Protein AF-A0A9D9H9W7-F1 (afdb_monomer)

Mean predicted aligned error: 3.98 Å

Sequence (138 aa):
MKEYVQKHRSKIILELIFILLAILFVLPFVSHGFIPAGDDLGYHFDRVIEIADNFKHGNFFPQMYTYTFYRFGYLLNSFYPWLT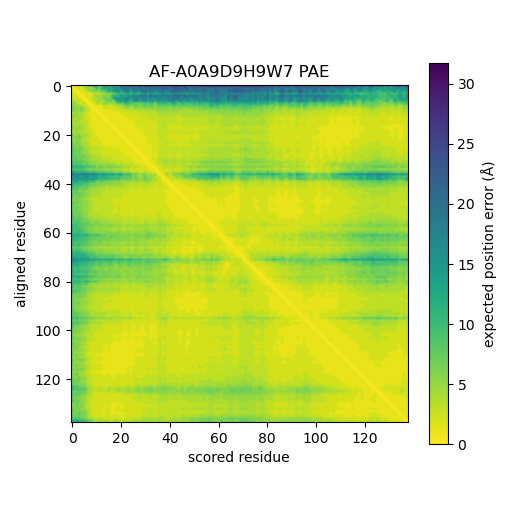IVPFAIFKNIFSNQVIAFAWGFGLYIFAGLNITYHVSNKLFKNKVQSFFTALIY

Foldseek 3Di:
DVVVCVVCVVVVVLLVVLLVVLCVVLVVLVVVVHDDDDPCPVVLLQLLCQCLVCVVVVNNPDQWGQPDPVRPIHRVVVPDPNPLSPQLSVLVNVDVRNSRSVSVSSSVVLSVQLVVQLVVVCVVPVDNVVSNVSSVVD

Secondary structure (DSSP, 8-state):
-HHHHHHHHHHHHHHHHHHHHHHHHHHHHHHHT-----TTHHHHHHHHHHHHHHHHTT-SS--SB-SSGGGS-B-HHHHS--GGGHHHHHHHHH-SSHHHHHHHHHHHHHHHHHHHHHHHHHHHH--HHHHHHHHHH-

Solvent-accessible surface area (backbone atoms only — not comparable to full-atom values): 7527 Å² total; per-residue (Å²): 111,71,68,58,46,66,75,42,43,70,58,54,52,48,52,53,49,40,50,49,50,16,49,60,69,28,42,62,32,59,76,71,65,48,73,86,87,50,94,62,47,64,61,53,49,41,55,27,50,32,52,28,52,32,44,77,73,72,40,83,77,63,39,62,35,60,80,32,82,90,46,75,61,40,60,52,50,72,78,37,94,50,76,86,45,43,62,32,13,53,32,48,70,74,33,89,51,61,51,55,10,50,32,53,32,51,22,51,50,46,33,50,47,35,50,52,41,24,55,54,38,27,70,73,68,72,33,69,67,62,11,49,53,50,22,74,74,108

Radius of gyration: 18.36 Å; Cα contacts (8 Å, |Δi|>4): 129; chains: 1; bounding box: 50×35×45 Å

Structure (mmCIF, N/CA/C/O backbone):
data_AF-A0A9D9H9W7-F1
#
_entry.id   AF-A0A9D9H9W7-F1
#
loop_
_atom_site.group_PDB
_atom_site.id
_atom_site.type_symbol
_atom_site.label_atom_id
_atom_site.label_alt_id
_atom_site.label_comp_id
_atom_site.label_asym_id
_atom_site.label_entity_id
_atom_site.label_seq_id
_atom_site.pdbx_PDB_ins_code
_atom_site.Cartn_x
_atom_site.Cartn_y
_atom_site.Cartn_z
_atom_site.occupancy
_atom_site.B_iso_or_equiv
_atom_site.auth_seq_id
_atom_site.auth_comp_id
_atom_site.auth_asym_id
_atom_site.auth_atom_id
_atom_site.pdbx_PDB_model_num
ATOM 1 N N . MET A 1 1 ? -30.060 12.856 1.267 1.00 65.75 1 MET A N 1
ATOM 2 C CA . MET A 1 1 ? -28.597 13.066 1.432 1.00 65.75 1 MET A CA 1
ATOM 3 C C . MET A 1 1 ? -28.209 13.475 2.857 1.00 65.75 1 MET A C 1
ATOM 5 O O . MET A 1 1 ? -27.424 12.758 3.462 1.00 65.75 1 MET A O 1
ATOM 9 N N . LYS A 1 2 ? -28.782 14.546 3.437 1.00 70.62 2 LYS A N 1
ATOM 10 C CA . LYS A 1 2 ? -28.501 14.967 4.831 1.00 70.62 2 LYS A CA 1
ATOM 11 C C . LYS A 1 2 ? -28.757 13.865 5.877 1.00 70.62 2 LYS A C 1
ATOM 13 O O . LYS A 1 2 ? -27.905 13.616 6.720 1.00 70.62 2 LYS A O 1
ATOM 18 N N . GLU A 1 3 ? -29.868 13.139 5.762 1.00 71.06 3 GLU A N 1
ATOM 19 C CA . GLU A 1 3 ? -30.222 12.042 6.683 1.00 71.06 3 GLU A CA 1
ATOM 20 C C . GLU A 1 3 ? -29.238 10.859 6.642 1.00 71.06 3 GLU A C 1
ATOM 22 O O . GLU A 1 3 ? -28.915 10.275 7.675 1.00 71.06 3 GLU A O 1
ATOM 27 N N . TYR A 1 4 ? -28.695 10.532 5.463 1.00 77.56 4 TYR A N 1
ATOM 28 C CA . TYR A 1 4 ? -27.708 9.458 5.312 1.00 77.56 4 TYR A CA 1
ATOM 29 C C . TYR A 1 4 ? -26.386 9.798 6.012 1.00 77.56 4 TYR A C 1
ATOM 31 O O . TYR A 1 4 ? -25.823 8.957 6.717 1.00 77.56 4 TYR A O 1
ATOM 39 N N . VAL A 1 5 ? -25.924 11.044 5.845 1.00 72.94 5 VAL A N 1
ATOM 40 C CA . VAL A 1 5 ? -24.719 11.566 6.505 1.00 72.94 5 VAL A CA 1
ATOM 41 C C . VAL A 1 5 ? -24.909 11.588 8.018 1.00 72.94 5 VAL A C 1
ATOM 43 O O . VAL A 1 5 ? -24.020 11.144 8.737 1.00 72.94 5 VAL A O 1
ATOM 46 N N . GLN A 1 6 ? -26.077 12.013 8.508 1.00 68.00 6 GLN A N 1
ATOM 47 C CA . GLN A 1 6 ? -26.394 12.003 9.939 1.00 68.00 6 GLN A CA 1
ATOM 48 C C . GLN A 1 6 ? -26.278 10.587 10.531 1.00 68.00 6 GLN A C 1
ATOM 50 O O . GLN A 1 6 ? -25.646 10.399 11.570 1.00 68.00 6 GLN A O 1
ATOM 55 N N . LYS A 1 7 ? -26.831 9.583 9.835 1.00 80.94 7 LYS A N 1
ATOM 56 C CA . LYS A 1 7 ? -26.837 8.177 10.269 1.00 80.94 7 LYS A CA 1
ATOM 57 C C . LYS A 1 7 ? -25.443 7.535 10.292 1.00 80.94 7 LYS A C 1
ATOM 59 O O . LYS A 1 7 ? -25.176 6.704 11.154 1.00 80.94 7 LYS A O 1
ATOM 64 N N . HIS A 1 8 ? -24.550 7.921 9.378 1.00 88.75 8 HIS A N 1
ATOM 65 C CA . HIS A 1 8 ? -23.215 7.314 9.228 1.00 88.75 8 HIS A CA 1
ATOM 66 C C . HIS A 1 8 ? -22.061 8.238 9.629 1.00 88.75 8 HIS A C 1
ATOM 68 O O . HIS A 1 8 ? -20.899 7.930 9.359 1.00 88.75 8 HIS A O 1
ATOM 74 N N . ARG A 1 9 ? -22.362 9.360 10.290 1.00 91.25 9 ARG A N 1
ATOM 75 C CA . ARG A 1 9 ? -21.404 10.427 10.600 1.00 91.25 9 ARG A CA 1
ATOM 76 C C . ARG A 1 9 ? -20.126 9.914 11.263 1.00 91.25 9 ARG A C 1
ATOM 78 O O . ARG A 1 9 ? -19.040 10.301 10.856 1.00 91.25 9 ARG A O 1
ATOM 85 N N . SER A 1 10 ? -20.246 9.034 12.255 1.00 89.44 10 SER A N 1
ATOM 86 C CA . SER A 1 10 ? -19.094 8.495 12.992 1.00 89.44 10 SER A CA 1
ATOM 87 C C . SER A 1 10 ? -18.170 7.650 12.117 1.00 89.44 10 SER A C 1
ATOM 89 O O . SER A 1 10 ? -16.956 7.779 12.224 1.00 89.44 10 SER A O 1
ATOM 91 N N . LYS A 1 11 ? -18.733 6.839 11.213 1.00 93.50 11 LYS A N 1
ATOM 92 C CA . LYS A 1 11 ? -17.953 6.062 10.245 1.00 93.50 11 LYS A CA 1
ATOM 93 C C . LYS A 1 11 ? -17.253 6.980 9.246 1.00 93.50 11 LYS A C 1
ATOM 95 O O . LYS A 1 11 ? -16.070 6.812 9.008 1.00 93.50 11 LYS A O 1
ATOM 100 N N . ILE A 1 12 ? -17.960 7.976 8.711 1.00 95.62 12 ILE A N 1
ATOM 101 C CA . ILE A 1 12 ? -17.374 8.943 7.769 1.00 95.62 12 ILE A CA 1
ATOM 102 C C . ILE A 1 12 ? -16.204 9.687 8.422 1.00 95.62 12 ILE A C 1
ATOM 104 O O . ILE A 1 12 ? -15.143 9.797 7.821 1.00 95.62 12 ILE A O 1
ATOM 108 N N . ILE A 1 13 ? -16.375 10.160 9.661 1.00 96.38 13 ILE A N 1
ATOM 109 C CA . ILE A 1 13 ? -15.302 10.826 10.413 1.00 96.38 13 ILE A CA 1
ATOM 110 C C . ILE A 1 13 ? -14.104 9.887 10.599 1.00 96.38 13 ILE A C 1
ATOM 112 O O . ILE A 1 13 ? -12.976 10.316 10.390 1.00 96.38 13 ILE A O 1
ATOM 116 N N . LEU A 1 14 ? -14.338 8.620 10.951 1.00 97.25 14 LEU A N 1
ATOM 117 C CA . LEU A 1 14 ? -13.270 7.634 11.115 1.00 97.25 14 LEU A CA 1
ATOM 118 C C . LEU A 1 14 ? -12.470 7.428 9.821 1.00 97.25 14 LEU A C 1
ATOM 120 O O . LEU A 1 14 ? -11.247 7.513 9.851 1.00 97.25 14 LEU A O 1
ATOM 124 N N . GLU A 1 15 ? -13.145 7.219 8.688 1.00 98.12 15 GLU A N 1
ATOM 125 C CA . GLU A 1 15 ? -12.465 7.042 7.397 1.00 98.12 15 GLU A CA 1
ATOM 126 C C . GLU A 1 15 ? -11.675 8.292 6.997 1.00 98.12 15 GLU A C 1
ATOM 128 O O . GLU A 1 15 ? -10.548 8.182 6.527 1.00 98.12 15 GLU A O 1
ATOM 133 N N . LEU A 1 16 ? -12.224 9.492 7.226 1.00 98.19 16 LEU A N 1
ATOM 134 C CA . LEU A 1 16 ? -11.508 10.745 6.972 1.00 98.19 16 LEU A CA 1
ATOM 135 C C . LEU A 1 16 ? -10.253 10.874 7.844 1.00 98.19 16 LEU A C 1
ATOM 137 O O . LEU A 1 16 ? -9.223 11.330 7.354 1.00 98.19 16 LEU A O 1
ATOM 141 N N . ILE A 1 17 ? -10.317 10.447 9.109 1.00 98.38 17 ILE A N 1
ATOM 142 C CA . ILE A 1 17 ? -9.145 10.398 9.993 1.00 98.38 17 ILE A CA 1
ATOM 143 C C . ILE A 1 17 ? -8.111 9.408 9.445 1.00 98.38 17 ILE A C 1
ATOM 145 O O . ILE A 1 17 ? -6.936 9.749 9.370 1.00 98.38 17 ILE A O 1
ATOM 149 N N . PHE A 1 18 ? -8.518 8.210 9.020 1.00 98.62 18 PHE A N 1
ATOM 150 C CA . PHE A 1 18 ? -7.588 7.220 8.466 1.00 98.62 18 PHE A CA 1
ATOM 151 C C . PHE A 1 18 ? -6.957 7.670 7.146 1.00 98.62 18 PHE A C 1
ATOM 153 O O . PHE A 1 18 ? -5.761 7.467 6.946 1.00 98.62 18 PHE A O 1
ATOM 160 N N . ILE A 1 19 ? -7.716 8.342 6.276 1.00 98.56 19 ILE A N 1
ATOM 161 C CA . ILE A 1 19 ? -7.181 8.977 5.064 1.00 98.56 19 ILE A CA 1
ATOM 162 C C . ILE A 1 19 ? -6.160 10.056 5.440 1.00 98.56 19 ILE A C 1
ATOM 164 O O . ILE A 1 19 ? -5.071 10.090 4.873 1.00 98.56 19 ILE A O 1
ATOM 168 N N . LEU A 1 20 ? -6.481 10.915 6.413 1.00 98.44 20 LEU A N 1
ATOM 169 C CA . LEU A 1 20 ? -5.569 11.960 6.875 1.00 98.44 20 LEU A CA 1
ATOM 170 C C . LEU A 1 20 ? -4.266 11.371 7.431 1.00 98.44 20 LEU A C 1
ATOM 172 O O . LEU A 1 20 ? -3.194 11.868 7.100 1.00 98.44 20 LEU A O 1
ATOM 176 N N . LEU A 1 21 ? -4.344 10.306 8.232 1.00 98.44 21 LEU A N 1
ATOM 177 C CA . LEU A 1 21 ? -3.171 9.618 8.779 1.00 98.44 21 LEU A CA 1
ATOM 178 C C . LEU A 1 21 ? -2.319 8.971 7.681 1.00 98.44 21 LEU A C 1
ATOM 180 O O . LEU A 1 21 ? -1.098 9.102 7.701 1.00 98.44 21 LEU A O 1
ATOM 184 N N . ALA A 1 22 ? -2.948 8.336 6.690 1.00 98.44 22 ALA A N 1
ATOM 185 C CA . ALA A 1 22 ? -2.248 7.781 5.536 1.00 98.44 22 ALA A CA 1
ATOM 186 C C . ALA A 1 22 ? -1.531 8.862 4.708 1.00 98.44 22 ALA A C 1
ATOM 188 O O . ALA A 1 22 ? -0.389 8.664 4.298 1.00 98.44 22 ALA A O 1
ATOM 189 N N . ILE A 1 23 ? -2.164 10.023 4.503 1.00 98.19 23 ILE A N 1
ATOM 190 C CA . ILE A 1 23 ? -1.540 11.175 3.832 1.00 98.19 23 ILE A CA 1
ATOM 191 C C . ILE A 1 23 ? -0.381 11.725 4.671 1.00 98.19 23 ILE A C 1
ATOM 193 O O . ILE A 1 23 ? 0.693 11.994 4.136 1.00 98.19 23 ILE A O 1
ATOM 197 N N . LEU A 1 24 ? -0.576 11.870 5.984 1.00 97.88 24 LEU A N 1
ATOM 198 C CA . LEU A 1 24 ? 0.452 12.367 6.896 1.00 97.88 24 LEU A CA 1
ATOM 199 C C . LEU A 1 24 ? 1.690 11.462 6.896 1.00 97.88 24 LEU A C 1
ATOM 201 O O . LEU A 1 24 ? 2.807 11.971 6.899 1.00 97.88 24 LEU A O 1
ATOM 205 N N . PHE A 1 25 ? 1.496 10.142 6.831 1.00 96.94 25 PHE A N 1
ATOM 206 C CA . PHE A 1 25 ? 2.583 9.166 6.755 1.00 96.94 25 PHE A CA 1
ATO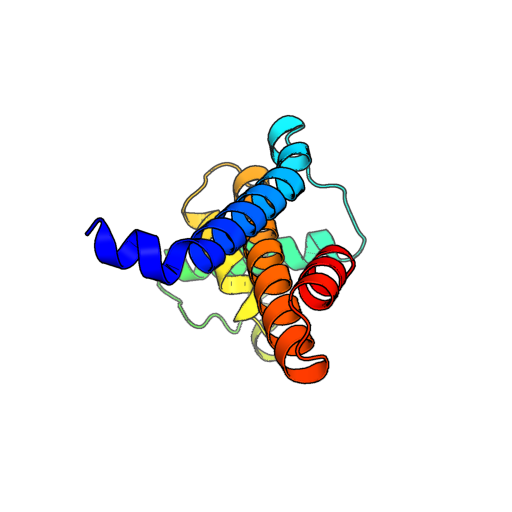M 207 C C . PHE A 1 25 ? 3.463 9.358 5.514 1.00 96.94 25 PHE A C 1
ATOM 209 O O . PHE A 1 25 ? 4.684 9.270 5.599 1.00 96.94 25 PHE A O 1
ATOM 216 N N . VAL A 1 26 ? 2.857 9.632 4.356 1.00 97.25 26 VAL A N 1
ATOM 217 C CA . VAL A 1 26 ? 3.589 9.733 3.082 1.00 97.25 26 VAL A CA 1
ATOM 218 C C . VAL A 1 26 ? 4.140 11.132 2.812 1.00 97.25 26 VAL A C 1
ATOM 220 O O . VAL A 1 26 ? 4.999 11.304 1.944 1.00 97.25 26 VAL A O 1
ATOM 223 N N . LEU A 1 27 ? 3.663 12.133 3.555 1.00 97.25 27 LEU A N 1
ATOM 224 C CA . LEU A 1 27 ? 4.024 13.536 3.381 1.00 97.25 27 LEU A CA 1
ATOM 225 C C . LEU A 1 27 ? 5.546 13.782 3.411 1.00 97.25 27 LEU A C 1
ATOM 227 O O . LEU A 1 27 ? 6.014 14.503 2.529 1.00 97.25 27 LEU A O 1
ATOM 231 N N . PRO A 1 28 ? 6.342 13.180 4.322 1.00 96.38 28 PRO A N 1
ATOM 232 C CA . PRO A 1 28 ? 7.791 13.374 4.341 1.00 96.38 28 PRO A CA 1
ATOM 233 C C . PRO A 1 28 ? 8.485 12.886 3.065 1.00 96.38 28 PRO A C 1
ATOM 235 O O . PRO A 1 28 ? 9.401 13.553 2.588 1.00 96.38 28 PRO A O 1
ATOM 238 N N . PHE A 1 29 ? 8.038 11.763 2.489 1.00 95.81 29 PHE A N 1
ATOM 239 C CA . PHE A 1 29 ? 8.619 11.215 1.257 1.00 95.81 29 PHE A CA 1
ATOM 240 C C . PHE A 1 29 ? 8.349 12.130 0.066 1.00 95.81 29 PHE A C 1
ATOM 242 O O . PHE A 1 29 ? 9.233 12.387 -0.749 1.00 95.81 29 PHE A O 1
ATOM 249 N N . VAL A 1 30 ? 7.123 12.652 -0.015 1.00 95.75 30 VAL A N 1
ATOM 250 C CA . VAL A 1 30 ? 6.717 13.565 -1.087 1.00 95.75 30 VAL A CA 1
ATOM 251 C C . VAL A 1 30 ? 7.423 14.914 -0.953 1.00 95.75 30 VAL A C 1
ATOM 253 O O . VAL A 1 30 ? 7.883 15.449 -1.958 1.00 95.75 30 VAL A O 1
ATOM 256 N N . SER A 1 31 ? 7.545 15.458 0.263 1.00 95.81 31 SER A N 1
ATOM 257 C CA . SER A 1 31 ? 8.141 16.782 0.484 1.00 95.81 31 SER A CA 1
ATOM 258 C C . SER A 1 31 ? 9.656 16.806 0.293 1.00 95.81 31 SER A C 1
ATOM 2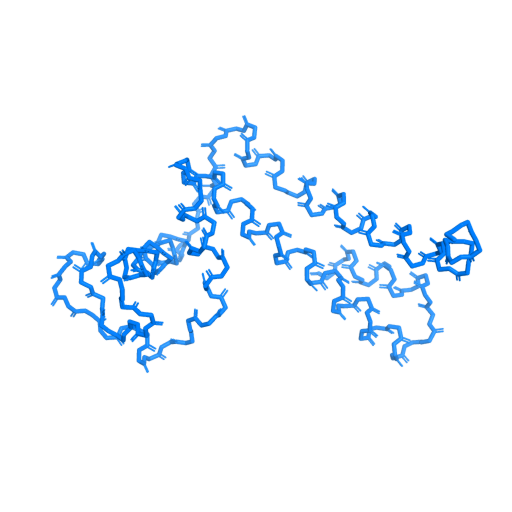60 O O . SER A 1 31 ? 10.177 17.769 -0.263 1.00 95.81 31 SER A O 1
ATOM 262 N N . HIS A 1 32 ? 10.362 15.752 0.710 1.00 95.00 32 HIS A N 1
ATOM 263 C CA . HIS A 1 32 ? 11.816 15.662 0.549 1.00 95.00 32 HIS A CA 1
ATOM 264 C C . HIS A 1 32 ? 12.231 15.024 -0.780 1.00 95.00 32 HIS A C 1
ATOM 266 O O . HIS A 1 32 ? 13.405 15.064 -1.139 1.00 95.00 32 HIS A O 1
ATOM 272 N N . GLY A 1 33 ? 11.288 14.423 -1.511 1.00 95.38 33 GLY A N 1
ATOM 273 C CA . GLY A 1 33 ? 11.551 13.824 -2.815 1.00 95.38 33 GLY A CA 1
ATOM 274 C C . GLY A 1 33 ? 12.442 12.583 -2.760 1.00 95.38 33 GLY A C 1
ATOM 275 O O . GLY A 1 33 ? 13.061 12.250 -3.767 1.00 95.38 33 GLY A O 1
ATOM 276 N N . PHE A 1 34 ? 12.513 11.892 -1.618 1.00 93.81 34 PHE A N 1
ATOM 277 C CA . PHE A 1 34 ? 13.233 10.626 -1.492 1.00 93.81 34 PHE A CA 1
ATOM 278 C C . PHE A 1 34 ? 12.519 9.656 -0.543 1.00 93.81 34 PHE A C 1
ATOM 280 O O . PHE A 1 34 ? 11.813 10.063 0.380 1.00 93.81 34 PHE A O 1
ATOM 287 N N . ILE A 1 35 ? 12.719 8.357 -0.777 1.00 93.62 35 ILE A N 1
ATOM 288 C CA . ILE A 1 35 ? 12.314 7.280 0.133 1.00 93.62 35 ILE A CA 1
ATOM 289 C C . ILE A 1 35 ? 13.607 6.695 0.714 1.00 93.62 35 ILE A C 1
ATOM 291 O O . ILE A 1 35 ? 14.489 6.344 -0.075 1.00 93.62 35 ILE A O 1
ATOM 295 N N . PRO A 1 36 ? 13.764 6.620 2.050 1.00 89.06 36 PRO A N 1
ATOM 296 C CA . PRO A 1 36 ? 14.957 6.052 2.670 1.00 89.06 36 PRO A CA 1
ATOM 297 C C . PRO A 1 36 ? 15.224 4.632 2.174 1.00 89.06 36 PRO A C 1
ATOM 299 O O . PRO A 1 36 ? 14.303 3.821 2.101 1.00 89.06 36 PRO A O 1
ATOM 302 N N . ALA A 1 37 ? 16.479 4.336 1.843 1.00 84.50 37 ALA A N 1
ATOM 303 C CA . ALA A 1 37 ? 16.872 3.004 1.414 1.00 84.50 37 ALA A CA 1
ATOM 304 C C . ALA A 1 37 ? 16.784 2.007 2.580 1.00 84.50 37 ALA A C 1
ATOM 306 O O . ALA A 1 37 ? 17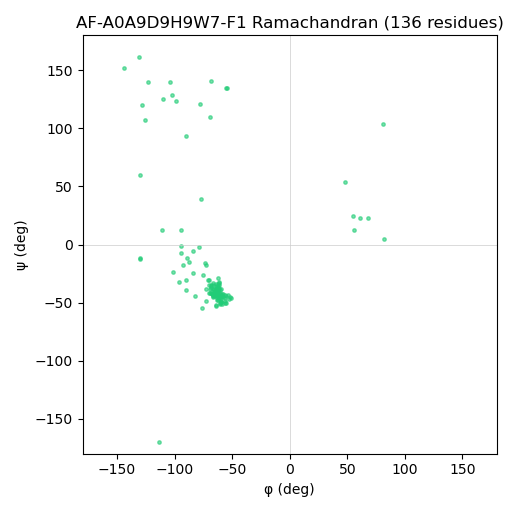.163 2.319 3.708 1.00 84.50 37 ALA A O 1
ATOM 307 N N . GLY A 1 38 ? 16.312 0.803 2.276 1.00 86.19 38 GLY A N 1
ATOM 308 C CA . GLY A 1 38 ? 16.444 -0.381 3.118 1.00 86.19 38 GLY A CA 1
ATOM 309 C C . GLY A 1 38 ? 16.960 -1.540 2.271 1.00 86.19 38 GLY A C 1
ATOM 310 O O . GLY A 1 38 ? 16.856 -1.478 1.042 1.00 86.19 38 GLY A O 1
ATOM 311 N N . ASP A 1 39 ? 17.492 -2.574 2.917 1.00 88.88 39 ASP A N 1
ATOM 312 C CA . ASP A 1 39 ? 18.220 -3.667 2.254 1.00 88.88 39 ASP A CA 1
ATOM 313 C C . ASP A 1 39 ? 17.427 -4.301 1.093 1.00 88.88 39 ASP A C 1
ATOM 315 O O . ASP A 1 39 ? 17.944 -4.425 -0.015 1.00 88.88 39 ASP A O 1
ATOM 319 N N . ASP A 1 40 ? 16.134 -4.581 1.298 1.00 92.56 40 ASP A N 1
ATOM 320 C CA . ASP A 1 40 ? 15.260 -5.192 0.282 1.00 92.56 40 ASP A CA 1
ATOM 321 C C . ASP A 1 40 ? 14.446 -4.178 -0.542 1.00 92.56 40 ASP A C 1
ATOM 323 O O . ASP A 1 40 ? 13.684 -4.550 -1.443 1.00 92.56 40 ASP A O 1
ATOM 327 N N . LEU A 1 41 ? 14.566 -2.877 -0.261 1.00 92.25 41 LEU A N 1
ATOM 328 C CA . LEU A 1 41 ? 13.697 -1.877 -0.885 1.00 92.25 41 LEU A CA 1
ATOM 329 C C . LEU A 1 41 ? 13.925 -1.793 -2.400 1.00 92.25 41 LEU A C 1
ATOM 331 O O . LEU A 1 41 ? 12.962 -1.735 -3.165 1.00 92.25 41 LEU A O 1
ATOM 335 N N . GLY A 1 42 ? 15.190 -1.835 -2.831 1.00 93.31 42 GLY A N 1
ATOM 336 C CA . GLY A 1 42 ? 15.548 -1.834 -4.252 1.00 93.31 42 GLY A CA 1
ATOM 337 C C . GLY A 1 42 ? 14.957 -3.035 -4.990 1.00 93.31 42 GLY A C 1
ATOM 338 O O . GLY A 1 42 ? 14.327 -2.870 -6.033 1.00 93.31 42 GLY A O 1
ATOM 339 N N . TYR A 1 43 ? 15.049 -4.222 -4.383 1.00 94.06 43 TYR A N 1
ATOM 340 C CA . TYR A 1 43 ? 14.435 -5.440 -4.906 1.00 94.06 43 TYR A CA 1
ATOM 341 C C . TYR A 1 43 ? 12.922 -5.265 -5.106 1.00 94.06 43 TYR A C 1
ATOM 343 O O . TYR A 1 43 ? 12.402 -5.549 -6.183 1.00 94.06 43 TYR A O 1
ATOM 351 N N . HIS A 1 44 ? 12.198 -4.740 -4.113 1.00 94.75 44 HIS A N 1
ATOM 352 C CA . HIS A 1 44 ? 10.755 -4.515 -4.239 1.00 94.75 44 HIS A CA 1
ATOM 353 C C . HIS A 1 44 ? 10.387 -3.438 -5.268 1.00 94.75 44 HIS A C 1
ATOM 355 O O . HIS A 1 44 ? 9.369 -3.578 -5.955 1.00 94.75 44 HIS A O 1
ATOM 361 N N . PHE A 1 45 ? 11.201 -2.391 -5.415 1.00 95.44 45 PHE A N 1
ATOM 362 C CA . PHE A 1 45 ? 10.997 -1.374 -6.446 1.00 95.44 45 PHE A CA 1
ATOM 363 C C . PHE A 1 45 ? 11.131 -1.953 -7.852 1.00 95.44 45 PHE A C 1
ATOM 365 O O . PHE A 1 45 ? 10.248 -1.714 -8.679 1.00 95.44 45 PHE A O 1
ATOM 372 N N . ASP A 1 46 ? 12.144 -2.782 -8.098 1.00 95.62 46 ASP A N 1
ATOM 373 C CA . ASP A 1 46 ? 12.320 -3.463 -9.385 1.00 95.62 46 ASP A CA 1
ATOM 374 C C . ASP A 1 46 ? 11.136 -4.382 -9.712 1.00 95.62 46 ASP A C 1
ATOM 376 O O . ASP A 1 46 ? 10.708 -4.464 -10.866 1.00 95.62 46 ASP A O 1
ATOM 380 N N . ARG A 1 47 ? 10.528 -5.018 -8.701 1.00 96.50 47 ARG A N 1
ATOM 381 C CA . ARG A 1 47 ? 9.299 -5.807 -8.895 1.00 96.50 47 ARG A CA 1
ATOM 382 C C . ARG A 1 47 ? 8.095 -4.974 -9.297 1.00 96.50 47 ARG A C 1
ATOM 384 O O . ARG A 1 47 ? 7.321 -5.381 -10.162 1.00 96.50 47 ARG A O 1
ATOM 391 N N . VAL A 1 48 ? 7.926 -3.811 -8.681 1.00 97.31 48 VAL A N 1
ATOM 392 C CA . VAL A 1 48 ? 6.836 -2.896 -9.032 1.00 97.31 48 VAL A CA 1
ATOM 393 C C . VAL A 1 48 ? 7.025 -2.339 -10.438 1.00 97.31 48 VAL A C 1
ATOM 395 O O . VAL A 1 48 ? 6.060 -2.302 -11.201 1.00 97.31 48 VAL A O 1
ATOM 398 N N . ILE A 1 49 ? 8.247 -1.928 -10.785 1.00 97.19 49 ILE A N 1
ATOM 399 C CA . ILE A 1 49 ? 8.576 -1.401 -12.115 1.00 97.19 49 ILE A CA 1
ATOM 400 C C . ILE A 1 49 ? 8.333 -2.474 -13.178 1.00 97.19 49 ILE A C 1
ATOM 402 O O . ILE A 1 49 ? 7.659 -2.195 -14.165 1.00 97.19 49 ILE A O 1
ATOM 406 N N . GLU A 1 50 ? 8.765 -3.714 -12.932 1.00 97.38 50 GLU A N 1
ATOM 407 C CA . GLU A 1 50 ? 8.521 -4.829 -13.849 1.00 97.38 50 GLU A CA 1
ATOM 408 C C . GLU A 1 50 ? 7.031 -5.008 -14.155 1.00 97.38 50 GLU A C 1
ATOM 410 O O . GLU A 1 50 ? 6.631 -5.122 -15.315 1.00 97.38 50 GLU A O 1
ATOM 415 N N . ILE A 1 51 ? 6.191 -5.053 -13.120 1.00 97.62 51 ILE A N 1
ATOM 416 C CA . ILE A 1 51 ? 4.748 -5.251 -13.295 1.00 97.62 51 ILE A CA 1
ATOM 417 C C . ILE A 1 51 ? 4.132 -4.047 -14.006 1.00 97.62 51 ILE A C 1
ATOM 419 O O . ILE A 1 51 ? 3.294 -4.222 -14.890 1.00 97.62 51 ILE A O 1
ATOM 423 N N . ALA A 1 52 ? 4.560 -2.833 -13.654 1.00 98.06 52 ALA A N 1
ATOM 424 C CA . ALA A 1 52 ? 4.084 -1.607 -14.280 1.00 98.06 52 ALA A CA 1
ATOM 425 C C . ALA A 1 52 ? 4.374 -1.597 -15.791 1.00 98.06 52 ALA A C 1
ATOM 427 O O . ALA A 1 52 ? 3.474 -1.293 -16.582 1.00 98.06 52 ALA A O 1
ATOM 428 N N . ASP A 1 53 ? 5.584 -1.992 -16.192 1.00 97.75 53 ASP A N 1
ATOM 429 C CA . ASP A 1 53 ? 5.983 -2.075 -17.597 1.00 97.75 53 ASP A CA 1
ATOM 430 C C . ASP A 1 53 ? 5.278 -3.221 -18.327 1.00 97.75 53 ASP A C 1
ATOM 432 O O . ASP A 1 53 ? 4.770 -3.016 -19.429 1.00 97.75 53 ASP A O 1
ATOM 436 N N . ASN A 1 54 ? 5.134 -4.397 -17.714 1.00 97.50 54 ASN A N 1
ATOM 437 C CA . ASN A 1 54 ? 4.357 -5.489 -18.308 1.00 97.50 54 ASN A CA 1
ATOM 438 C C . ASN A 1 54 ? 2.898 -5.084 -18.568 1.00 97.50 54 ASN A C 1
ATOM 440 O O . ASN A 1 54 ? 2.377 -5.334 -19.656 1.00 97.50 54 ASN A O 1
ATOM 444 N N . PHE A 1 55 ? 2.260 -4.385 -17.625 1.00 97.25 55 PHE A N 1
ATOM 445 C CA . PHE A 1 55 ? 0.891 -3.891 -17.792 1.00 97.25 55 PHE A CA 1
ATOM 446 C C . PHE A 1 55 ? 0.768 -2.887 -18.941 1.00 97.25 55 PHE A C 1
ATOM 448 O O . PHE A 1 55 ? -0.191 -2.959 -19.709 1.00 97.25 55 PHE A O 1
ATOM 455 N N . LYS A 1 56 ? 1.744 -1.983 -19.102 1.00 96.69 56 LYS A N 1
ATOM 456 C CA . LYS A 1 56 ? 1.787 -1.046 -20.239 1.00 96.69 56 LYS A CA 1
ATOM 457 C C . LYS A 1 56 ? 1.888 -1.753 -21.589 1.00 96.69 56 LYS A C 1
ATOM 459 O O . LYS A 1 56 ? 1.341 -1.255 -22.567 1.00 96.69 56 LYS A O 1
ATOM 464 N N . HIS A 1 57 ? 2.549 -2.907 -21.633 1.00 97.00 57 HIS A N 1
ATOM 465 C CA . HIS A 1 57 ? 2.722 -3.713 -22.844 1.00 97.00 57 HIS A CA 1
ATOM 466 C C . HIS A 1 57 ? 1.664 -4.825 -22.996 1.00 97.00 57 HIS A C 1
ATOM 468 O O . HIS A 1 57 ? 1.815 -5.707 -23.837 1.00 97.00 57 HIS A O 1
ATOM 474 N N . GLY A 1 58 ? 0.584 -4.795 -22.204 1.00 96.38 58 GLY A N 1
ATOM 475 C CA . GLY A 1 58 ? -0.547 -5.724 -22.324 1.00 96.38 58 GLY A CA 1
ATOM 476 C C . GLY A 1 58 ? -0.351 -7.094 -21.664 1.00 96.38 58 GLY A C 1
ATOM 477 O O . GLY A 1 58 ? -1.229 -7.950 -21.765 1.00 96.38 58 GLY A O 1
ATOM 478 N N . ASN A 1 59 ? 0.759 -7.314 -20.955 1.00 96.56 59 ASN A N 1
ATOM 479 C CA . ASN A 1 59 ? 0.975 -8.521 -20.163 1.00 96.56 59 ASN A CA 1
ATOM 480 C C . ASN A 1 59 ? 0.451 -8.328 -18.732 1.00 96.56 59 ASN A C 1
ATOM 482 O O . ASN A 1 59 ? 1.163 -7.851 -17.852 1.00 96.56 59 ASN A O 1
ATOM 486 N N . PHE A 1 60 ? -0.798 -8.721 -18.484 1.00 95.31 60 PHE A N 1
ATOM 487 C CA . PHE A 1 60 ? -1.443 -8.566 -17.173 1.00 95.31 60 PHE A CA 1
ATOM 488 C C . PHE A 1 60 ? -1.138 -9.689 -16.173 1.00 95.31 60 PHE A C 1
ATOM 490 O O . PHE A 1 60 ? -1.525 -9.584 -15.013 1.00 95.31 60 PHE A O 1
ATOM 497 N N . PHE A 1 61 ? -0.431 -10.743 -16.592 1.00 94.69 61 PHE A N 1
ATOM 498 C CA . PHE A 1 61 ? -0.024 -11.857 -15.729 1.00 94.69 61 PHE A CA 1
ATOM 499 C C . PHE A 1 61 ? 1.476 -12.150 -15.884 1.00 94.69 61 PHE A C 1
ATOM 501 O O . PHE A 1 61 ? 1.853 -13.263 -16.262 1.00 94.69 61 PHE A O 1
ATOM 508 N N . PRO A 1 62 ? 2.355 -11.171 -15.601 1.00 92.75 62 PRO A N 1
ATOM 509 C CA . PRO A 1 62 ? 3.782 -11.332 -15.828 1.00 92.75 62 PRO A CA 1
ATOM 510 C C . PRO A 1 62 ? 4.370 -12.341 -14.848 1.00 92.75 62 PRO A C 1
ATOM 512 O O . PRO A 1 62 ? 4.458 -12.069 -13.656 1.00 92.75 62 PRO A O 1
ATOM 515 N N . GLN A 1 63 ? 4.757 -13.514 -15.346 1.00 93.94 63 GLN A N 1
ATOM 516 C CA . GLN A 1 63 ? 5.431 -14.554 -14.559 1.00 93.94 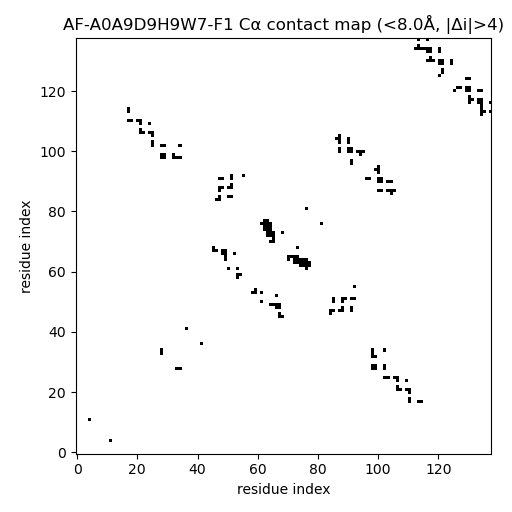63 GLN A CA 1
ATOM 517 C C . GLN A 1 63 ? 6.955 -14.400 -14.592 1.00 93.94 63 GLN A C 1
ATOM 519 O O . GLN A 1 63 ? 7.629 -14.559 -13.573 1.00 93.94 63 GLN A O 1
ATOM 524 N N . MET A 1 64 ? 7.480 -14.039 -15.764 1.00 94.31 64 MET A N 1
ATOM 525 C CA . MET A 1 64 ? 8.894 -13.785 -16.012 1.00 94.31 64 MET A CA 1
ATOM 526 C C . MET A 1 64 ? 9.157 -12.285 -16.105 1.00 94.31 64 MET A C 1
ATOM 528 O O . MET A 1 64 ? 8.369 -11.546 -16.687 1.00 94.31 64 MET A O 1
ATOM 532 N N . TYR A 1 65 ? 10.277 -11.874 -15.530 1.00 94.88 65 TYR A N 1
ATOM 533 C CA . TYR A 1 65 ? 10.740 -10.505 -15.471 1.00 94.88 65 TYR A CA 1
ATOM 534 C C . TYR A 1 65 ? 11.768 -10.284 -16.566 1.00 94.88 65 TYR A C 1
ATOM 536 O O . TYR A 1 65 ? 12.768 -11.001 -16.621 1.00 94.88 65 TYR A O 1
ATOM 544 N N . THR A 1 66 ? 11.522 -9.310 -17.428 1.00 95.75 66 THR A N 1
ATOM 545 C CA 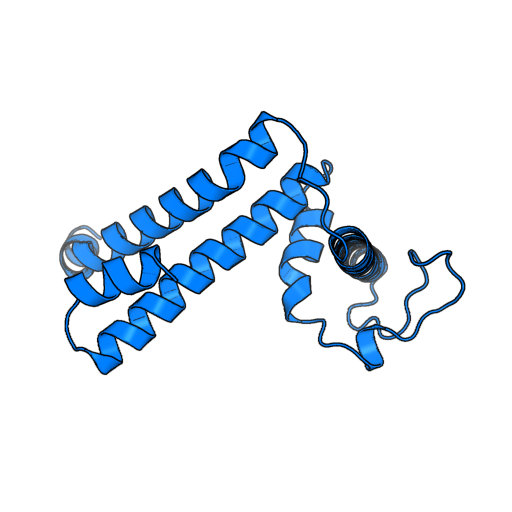. THR A 1 66 ? 12.346 -9.006 -18.601 1.00 95.75 66 THR A CA 1
ATOM 546 C C . THR A 1 66 ? 12.725 -7.530 -18.701 1.00 95.75 66 THR A C 1
ATOM 548 O O . THR A 1 66 ? 13.604 -7.195 -19.494 1.00 95.75 66 THR A O 1
ATOM 551 N N . TYR A 1 67 ? 12.097 -6.645 -17.920 1.00 96.00 67 TYR A N 1
ATOM 552 C CA . TYR A 1 67 ? 12.368 -5.202 -17.941 1.00 96.00 67 TYR A CA 1
ATOM 553 C C . TYR A 1 67 ? 13.363 -4.771 -16.851 1.00 96.00 67 TYR A C 1
ATOM 555 O O . TYR A 1 67 ? 14.177 -3.872 -17.090 1.00 96.00 67 TYR A O 1
ATOM 563 N N . THR A 1 68 ? 13.353 -5.441 -15.697 1.00 95.25 68 THR A N 1
ATOM 564 C CA . THR A 1 68 ? 14.234 -5.206 -14.542 1.00 95.25 68 THR A CA 1
ATOM 565 C C . THR A 1 68 ? 15.188 -6.386 -14.305 1.00 95.25 68 THR A C 1
ATOM 567 O O . THR A 1 68 ? 15.356 -7.234 -15.185 1.00 95.25 68 THR A O 1
ATOM 570 N N . PHE A 1 69 ? 15.906 -6.406 -13.171 1.00 92.12 69 PHE A N 1
ATOM 571 C CA . PHE A 1 69 ? 16.901 -7.438 -12.826 1.00 92.12 69 PHE A CA 1
ATOM 572 C C . PHE A 1 69 ? 17.878 -7.739 -13.969 1.00 92.12 69 PHE A C 1
ATOM 574 O O . PHE A 1 69 ? 18.000 -8.873 -14.415 1.00 92.12 69 PHE A O 1
ATOM 581 N N . TYR A 1 70 ? 18.543 -6.714 -14.505 1.00 91.12 70 TYR A N 1
ATOM 582 C CA . TYR A 1 70 ? 19.514 -6.852 -15.604 1.00 91.12 70 TYR A CA 1
ATOM 583 C C . TYR A 1 70 ? 18.986 -7.533 -16.886 1.00 91.12 70 TYR A C 1
ATOM 585 O O . TYR A 1 70 ? 19.777 -7.844 -17.773 1.00 91.12 70 TYR A O 1
ATOM 593 N N . ARG A 1 71 ? 17.665 -7.725 -17.027 1.00 90.50 71 ARG A N 1
ATOM 594 C CA . ARG A 1 71 ? 16.997 -8.248 -18.232 1.00 90.50 71 ARG A CA 1
ATOM 595 C C . ARG A 1 71 ? 17.411 -9.666 -18.652 1.00 90.50 71 ARG A C 1
ATOM 597 O O . ARG A 1 71 ? 17.228 -10.033 -19.808 1.00 90.50 71 ARG A O 1
ATOM 604 N N . PHE A 1 72 ? 17.934 -10.485 -17.738 1.00 89.56 72 PHE A N 1
ATOM 605 C CA . PHE A 1 72 ? 18.316 -11.873 -18.051 1.00 89.56 72 PHE A CA 1
ATOM 606 C C . PHE A 1 72 ? 17.132 -12.858 -18.090 1.00 89.56 72 PHE A C 1
ATOM 608 O O . PHE A 1 72 ? 17.332 -14.030 -18.394 1.00 89.56 72 PHE A O 1
ATOM 615 N N . GLY A 1 73 ? 15.907 -12.400 -17.805 1.00 91.00 73 GLY A N 1
ATOM 616 C CA . GLY A 1 73 ? 14.734 -13.262 -17.674 1.00 91.00 73 GLY A CA 1
ATOM 617 C C . GLY A 1 73 ? 14.678 -13.907 -16.290 1.00 91.00 73 GLY A C 1
ATOM 618 O O . GLY A 1 73 ? 15.409 -14.856 -16.016 1.00 91.00 73 GLY A O 1
ATOM 619 N N . TYR A 1 74 ? 13.805 -13.419 -15.404 1.00 92.94 74 TYR A N 1
ATOM 620 C CA . TYR A 1 74 ? 13.723 -13.928 -14.030 1.00 92.94 74 TYR A CA 1
ATOM 621 C C . TYR A 1 74 ? 12.297 -14.311 -13.626 1.00 92.94 74 TYR A C 1
ATOM 623 O O . TYR A 1 74 ? 11.398 -13.481 -13.636 1.00 92.94 74 TYR A O 1
ATOM 631 N N . LEU A 1 75 ? 12.054 -15.572 -13.261 1.00 93.75 75 LEU A N 1
ATOM 632 C CA . LEU A 1 75 ? 10.712 -16.131 -12.990 1.00 93.75 75 LEU A CA 1
ATOM 633 C C . LEU A 1 75 ? 10.125 -15.725 -11.623 1.00 93.75 75 LEU A C 1
ATOM 635 O O . LEU A 1 75 ? 9.518 -16.520 -10.912 1.00 93.75 75 LEU A O 1
ATOM 639 N N . LEU A 1 76 ? 10.326 -14.477 -11.215 1.00 92.69 76 LEU A N 1
ATOM 640 C CA . LEU A 1 76 ? 10.132 -14.050 -9.836 1.00 92.69 76 LEU A CA 1
ATOM 641 C C . LEU A 1 76 ? 8.662 -14.070 -9.390 1.00 92.69 76 LEU A C 1
ATOM 643 O O . LEU A 1 76 ? 8.375 -14.478 -8.267 1.00 92.69 76 LEU A O 1
ATOM 647 N N . ASN A 1 77 ? 7.714 -13.706 -10.260 1.00 94.12 77 ASN A N 1
ATOM 648 C CA . ASN A 1 77 ? 6.282 -13.756 -9.923 1.00 94.12 77 ASN A CA 1
ATOM 649 C C . ASN A 1 77 ? 5.713 -15.177 -9.875 1.00 94.12 77 ASN A C 1
ATOM 651 O O . ASN A 1 77 ? 4.646 -15.372 -9.296 1.00 94.12 77 ASN A O 1
ATOM 655 N N . SER A 1 78 ? 6.424 -16.160 -10.433 1.00 92.81 78 SER A N 1
ATOM 656 C CA . SER A 1 78 ? 6.072 -17.573 -10.271 1.00 92.81 78 SER A CA 1
ATOM 657 C C . SER A 1 78 ? 6.432 -18.100 -8.881 1.00 92.81 78 SER A C 1
ATOM 659 O O . SER A 1 78 ? 5.781 -19.022 -8.399 1.00 92.81 78 SER A O 1
ATOM 661 N N . PHE A 1 79 ? 7.431 -17.504 -8.220 1.00 92.75 79 PHE A N 1
ATOM 662 C CA . PHE A 1 79 ? 7.887 -17.918 -6.888 1.00 92.75 79 PHE A CA 1
ATOM 663 C C . PHE A 1 79 ? 7.377 -17.020 -5.755 1.00 92.75 79 PHE A C 1
ATOM 665 O O . PHE A 1 79 ? 7.282 -17.476 -4.618 1.00 92.75 79 PHE A O 1
ATOM 672 N N . TYR A 1 80 ? 7.022 -15.763 -6.041 1.00 92.12 80 TYR A N 1
ATOM 673 C CA . TYR A 1 80 ? 6.593 -14.797 -5.029 1.00 92.12 80 TYR A CA 1
ATOM 674 C C . TYR A 1 80 ? 5.202 -14.225 -5.315 1.00 92.12 80 TYR A C 1
ATOM 676 O O . TYR A 1 80 ? 4.920 -13.830 -6.451 1.00 92.12 80 TYR A O 1
ATOM 684 N N . PRO A 1 81 ? 4.355 -14.049 -4.280 1.00 92.06 81 PRO A N 1
ATOM 685 C CA . PRO A 1 81 ? 3.104 -13.317 -4.413 1.00 92.06 81 PRO A CA 1
ATOM 686 C C . PRO A 1 81 ? 3.347 -11.923 -4.991 1.00 92.06 81 PRO A C 1
ATOM 688 O O . PRO A 1 81 ? 4.273 -11.216 -4.578 1.00 92.06 81 PRO A O 1
ATOM 691 N N . TRP A 1 82 ? 2.518 -11.535 -5.955 1.00 94.44 82 TRP A N 1
ATOM 692 C CA . TRP A 1 82 ? 2.672 -10.268 -6.670 1.00 94.44 82 TRP A CA 1
ATOM 693 C C . TRP A 1 82 ? 1.392 -9.436 -6.729 1.00 94.44 82 TRP A C 1
ATOM 695 O O . TRP A 1 82 ? 1.431 -8.249 -7.037 1.00 94.44 82 TRP A O 1
ATOM 705 N N . LEU A 1 83 ? 0.251 -10.015 -6.353 1.00 94.44 83 LEU A N 1
ATOM 706 C CA . LEU A 1 83 ? -1.017 -9.292 -6.342 1.00 94.44 83 LEU A CA 1
ATOM 707 C C . LEU A 1 83 ? -0.992 -8.100 -5.369 1.00 94.44 83 LEU A C 1
ATOM 709 O O . LEU A 1 83 ? -1.566 -7.055 -5.651 1.00 94.44 83 LEU A O 1
ATOM 713 N N . THR A 1 84 ? -0.267 -8.215 -4.255 1.00 94.19 84 THR A N 1
ATOM 714 C CA . THR A 1 84 ? -0.109 -7.127 -3.279 1.00 94.19 84 THR A CA 1
ATOM 715 C C . THR A 1 84 ? 0.798 -5.995 -3.778 1.00 94.19 84 THR A C 1
ATOM 717 O O . THR A 1 84 ? 0.729 -4.879 -3.278 1.00 94.19 84 THR A O 1
ATOM 720 N N . ILE A 1 85 ? 1.615 -6.195 -4.807 1.00 95.56 85 ILE A N 1
ATOM 721 C CA . ILE A 1 85 ? 2.423 -5.101 -5.375 1.00 95.56 85 ILE A CA 1
ATOM 722 C C . ILE A 1 85 ? 1.741 -4.417 -6.569 1.00 95.56 85 ILE A C 1
ATOM 724 O O . ILE A 1 85 ? 2.172 -3.348 -6.995 1.00 95.56 85 ILE A O 1
ATOM 728 N N . VAL A 1 86 ? 0.614 -4.957 -7.050 1.00 96.81 86 VAL A N 1
ATOM 729 C CA . VAL A 1 86 ? -0.181 -4.369 -8.142 1.00 96.81 86 VAL A CA 1
ATOM 730 C C . VAL A 1 86 ? -0.614 -2.922 -7.873 1.00 96.81 86 VAL A C 1
ATOM 732 O O . VAL A 1 86 ? -0.460 -2.107 -8.783 1.00 96.81 86 VAL A O 1
ATOM 735 N N . PRO A 1 87 ? -1.097 -2.529 -6.676 1.00 97.19 87 PRO A N 1
ATOM 736 C CA . PRO A 1 87 ? -1.469 -1.135 -6.445 1.00 97.19 87 PRO A CA 1
ATOM 737 C C . PRO A 1 87 ? -0.305 -0.154 -6.640 1.00 97.19 87 PRO A C 1
ATOM 739 O O . PRO A 1 87 ? -0.489 0.907 -7.233 1.00 97.19 87 PRO A O 1
ATOM 742 N N . PHE A 1 88 ? 0.912 -0.533 -6.232 1.00 97.88 88 PHE A N 1
ATOM 743 C CA . PHE A 1 88 ? 2.111 0.263 -6.501 1.00 97.88 88 PHE A CA 1
ATOM 744 C C . PHE A 1 88 ? 2.394 0.371 -8.003 1.00 97.88 88 PHE A C 1
ATOM 746 O O . PHE A 1 88 ? 2.715 1.455 -8.485 1.00 97.88 88 PHE A O 1
ATOM 753 N N . ALA A 1 89 ? 2.238 -0.722 -8.757 1.00 97.62 89 ALA A N 1
ATOM 754 C CA . ALA A 1 89 ? 2.445 -0.726 -10.206 1.00 97.62 89 ALA A CA 1
ATOM 755 C C . ALA A 1 89 ? 1.430 0.169 -10.938 1.00 97.62 89 ALA A C 1
ATOM 757 O O . ALA A 1 89 ? 1.791 0.906 -11.858 1.00 97.62 89 ALA A O 1
ATOM 758 N N . ILE A 1 90 ? 0.173 0.177 -10.481 1.00 97.88 90 ILE A N 1
ATOM 759 C CA . ILE A 1 90 ? -0.862 1.094 -10.975 1.00 97.88 90 ILE A CA 1
ATOM 760 C C . ILE A 1 90 ? -0.439 2.545 -10.720 1.00 97.88 90 ILE A C 1
ATOM 762 O O . ILE A 1 90 ? -0.413 3.344 -11.657 1.00 97.88 90 ILE A O 1
ATOM 766 N N . PHE A 1 91 ? -0.027 2.890 -9.495 1.00 98.06 91 PHE A N 1
ATOM 767 C CA . PHE A 1 91 ? 0.465 4.240 -9.203 1.00 98.06 91 PHE A CA 1
ATOM 768 C C . PHE A 1 91 ? 1.712 4.601 -10.016 1.00 98.06 91 PHE A C 1
ATOM 770 O O . PHE A 1 91 ? 1.812 5.729 -10.497 1.00 98.06 91 PHE A O 1
ATOM 777 N N . LYS A 1 92 ? 2.630 3.656 -10.251 1.00 97.88 92 LYS A N 1
ATOM 778 C CA . LYS A 1 92 ? 3.818 3.861 -11.097 1.00 97.88 92 LYS A CA 1
ATOM 779 C C . LYS A 1 92 ? 3.467 4.179 -12.553 1.00 97.88 92 LYS A C 1
ATOM 781 O O . LYS A 1 92 ? 4.240 4.878 -13.217 1.00 97.88 92 LYS A O 1
ATOM 786 N N . ASN A 1 93 ? 2.326 3.692 -13.036 1.00 97.50 93 ASN A N 1
ATOM 787 C CA . ASN A 1 93 ? 1.799 3.993 -14.365 1.00 97.50 93 ASN A CA 1
ATOM 788 C C . ASN A 1 93 ? 1.000 5.302 -14.428 1.00 97.50 93 ASN A C 1
ATOM 790 O O . ASN A 1 93 ? 0.945 5.902 -15.498 1.00 97.50 93 ASN A O 1
ATOM 794 N N . ILE A 1 94 ? 0.435 5.764 -13.309 1.00 97.62 94 ILE A N 1
ATOM 795 C CA . ILE A 1 94 ? -0.276 7.051 -13.212 1.00 97.62 94 ILE A CA 1
ATOM 796 C C . ILE A 1 94 ? 0.703 8.219 -13.021 1.00 97.62 94 ILE A C 1
ATOM 798 O O . ILE A 1 94 ? 0.559 9.261 -13.656 1.00 97.62 94 ILE A O 1
ATOM 802 N N . PHE A 1 95 ? 1.702 8.063 -12.148 1.00 97.06 95 PHE A N 1
ATOM 803 C CA . PHE A 1 95 ? 2.635 9.129 -11.788 1.00 97.06 95 PHE A CA 1
ATOM 804 C C . PHE A 1 95 ? 3.990 8.965 -12.487 1.00 97.06 95 PHE A C 1
ATOM 806 O O . PHE A 1 95 ? 4.663 7.936 -12.370 1.00 97.06 95 PHE A O 1
ATOM 813 N N . SER A 1 96 ? 4.448 10.033 -13.146 1.00 94.12 96 SER A N 1
ATOM 814 C CA . SER A 1 96 ? 5.783 10.075 -13.758 1.00 94.12 96 SER A CA 1
ATOM 815 C C . SER A 1 96 ? 6.896 10.038 -12.708 1.00 94.12 96 SER A C 1
ATOM 817 O O . SER A 1 96 ? 7.908 9.368 -12.901 1.00 94.12 96 SER A O 1
ATOM 819 N N . ASN A 1 97 ? 6.699 10.718 -11.572 1.00 96.38 97 ASN A N 1
ATOM 820 C CA . ASN A 1 97 ? 7.660 10.729 -10.474 1.00 96.38 97 ASN A CA 1
ATOM 821 C C . ASN A 1 97 ? 7.557 9.430 -9.658 1.00 96.38 97 ASN A C 1
ATOM 823 O O . ASN A 1 97 ? 6.511 9.115 -9.087 1.00 96.38 97 ASN A O 1
ATOM 827 N N . GLN A 1 98 ? 8.667 8.696 -9.590 1.00 94.75 98 GLN A N 1
ATOM 828 C CA . GLN A 1 98 ? 8.750 7.414 -8.903 1.00 94.75 98 GLN A CA 1
ATOM 829 C C . GLN A 1 98 ? 8.496 7.527 -7.394 1.00 94.75 98 GLN A C 1
ATOM 831 O O . GLN A 1 98 ? 7.738 6.732 -6.847 1.00 94.75 98 GLN A O 1
ATOM 836 N N . VAL A 1 99 ? 9.066 8.532 -6.731 1.00 96.44 99 VAL A N 1
ATOM 837 C CA . VAL A 1 99 ? 8.873 8.754 -5.292 1.00 96.44 99 VAL A CA 1
ATOM 838 C C . VAL A 1 99 ? 7.403 9.005 -4.981 1.00 96.44 99 VAL A C 1
ATOM 840 O O . VAL A 1 99 ? 6.866 8.381 -4.072 1.00 96.44 99 VAL A O 1
ATOM 843 N N . ILE A 1 100 ? 6.725 9.831 -5.783 1.00 97.44 100 ILE A N 1
ATOM 844 C CA . ILE A 1 100 ? 5.285 10.086 -5.625 1.00 97.44 100 ILE A CA 1
ATOM 845 C C . ILE A 1 100 ? 4.478 8.795 -5.822 1.00 97.44 100 ILE A C 1
ATOM 847 O O . ILE A 1 100 ? 3.595 8.501 -5.018 1.00 97.44 100 ILE A O 1
ATOM 851 N N . ALA A 1 101 ? 4.796 7.998 -6.847 1.00 97.38 101 ALA A N 1
ATOM 852 C CA . ALA A 1 101 ? 4.115 6.728 -7.100 1.00 97.38 101 ALA A CA 1
ATOM 853 C C . ALA A 1 101 ? 4.217 5.757 -5.913 1.00 97.38 101 ALA A C 1
ATOM 855 O O . ALA A 1 101 ? 3.205 5.233 -5.444 1.00 97.38 101 ALA A O 1
ATOM 856 N N . PHE A 1 102 ? 5.435 5.533 -5.414 1.00 97.00 102 PHE A N 1
ATOM 857 C CA . PHE A 1 102 ? 5.671 4.622 -4.296 1.00 97.00 102 PHE A CA 1
ATOM 858 C C . PHE A 1 102 ? 5.099 5.163 -2.985 1.00 97.00 102 PHE A C 1
ATOM 860 O O . PHE A 1 102 ? 4.497 4.399 -2.234 1.00 97.00 102 PHE A O 1
ATOM 867 N N . ALA A 1 103 ? 5.199 6.473 -2.742 1.00 97.44 103 ALA A N 1
ATOM 868 C CA . ALA A 1 103 ? 4.585 7.128 -1.593 1.00 97.44 103 ALA A CA 1
ATOM 869 C C . ALA A 1 103 ? 3.071 6.870 -1.547 1.00 97.44 103 ALA A C 1
ATOM 871 O O . ALA A 1 103 ? 2.570 6.384 -0.537 1.00 97.44 103 ALA A O 1
ATOM 872 N N . TRP A 1 104 ? 2.341 7.082 -2.646 1.00 97.31 104 TRP A N 1
ATOM 873 C CA . TRP A 1 104 ? 0.901 6.787 -2.687 1.00 97.31 104 TRP A CA 1
ATOM 874 C C . TRP A 1 104 ? 0.577 5.302 -2.509 1.00 97.31 104 TRP A C 1
ATOM 876 O O . TRP A 1 104 ? -0.417 4.971 -1.860 1.00 97.31 104 TRP A O 1
ATOM 886 N N . GLY A 1 105 ? 1.432 4.407 -3.010 1.00 97.56 105 GLY A N 1
ATOM 887 C CA . GLY A 1 105 ? 1.322 2.978 -2.728 1.00 97.56 105 GLY A CA 1
ATOM 888 C C . GLY A 1 105 ? 1.445 2.658 -1.236 1.00 97.56 105 GLY A C 1
ATOM 889 O O . GLY A 1 105 ? 0.598 1.945 -0.698 1.00 97.56 105 GLY A O 1
ATOM 890 N N . PHE A 1 106 ? 2.419 3.249 -0.535 1.00 97.19 106 PHE A N 1
ATOM 891 C CA . PHE A 1 106 ? 2.523 3.120 0.922 1.00 97.19 106 PHE A CA 1
ATOM 892 C C . PHE A 1 106 ? 1.300 3.702 1.633 1.00 97.19 106 PHE A C 1
ATOM 894 O O . PHE A 1 106 ? 0.748 3.056 2.518 1.00 97.19 106 PHE A O 1
ATOM 901 N N . GLY A 1 107 ? 0.823 4.876 1.210 1.00 98.12 107 GLY A N 1
ATOM 902 C CA . GLY A 1 107 ? -0.370 5.511 1.775 1.00 98.12 107 GLY A CA 1
ATOM 903 C C . GLY A 1 107 ? -1.613 4.626 1.672 1.00 98.12 107 GLY A C 1
ATOM 904 O O . GLY A 1 107 ? -2.351 4.482 2.646 1.00 98.12 107 GLY A O 1
ATOM 905 N N . LEU A 1 108 ? -1.814 3.959 0.531 1.00 98.31 108 LEU A N 1
ATOM 906 C CA . LEU A 1 108 ? -2.900 2.991 0.367 1.00 98.31 108 LEU A CA 1
ATOM 907 C C . LEU A 1 108 ? -2.796 1.846 1.385 1.00 98.31 108 LEU A C 1
ATOM 909 O O . LEU A 1 108 ? -3.802 1.473 1.989 1.00 98.31 108 LEU A O 1
ATOM 913 N N . TYR A 1 109 ? -1.594 1.304 1.591 1.00 97.88 109 TYR A N 1
ATOM 914 C CA . TYR A 1 109 ? -1.376 0.213 2.541 1.00 97.88 109 TYR A CA 1
ATOM 915 C C . TYR A 1 109 ? -1.517 0.640 4.001 1.00 97.88 109 TYR A C 1
ATOM 917 O O . TYR A 1 109 ? -2.074 -0.124 4.786 1.00 97.88 109 TYR A O 1
ATOM 925 N N . ILE A 1 110 ? -1.119 1.864 4.356 1.00 98.31 110 ILE A N 1
ATOM 926 C CA . ILE A 1 110 ? -1.390 2.436 5.682 1.00 98.31 110 ILE A CA 1
ATOM 927 C C . ILE A 1 110 ? -2.896 2.586 5.900 1.00 98.31 110 ILE A C 1
ATOM 929 O O . ILE A 1 110 ? -3.419 2.132 6.915 1.00 98.31 110 ILE A O 1
ATOM 933 N N . PHE A 1 111 ? -3.625 3.146 4.931 1.00 98.62 111 PHE A N 1
ATOM 934 C CA . PHE A 1 111 ? -5.081 3.275 5.021 1.00 98.62 111 PHE A CA 1
ATOM 935 C C . PHE A 1 111 ? -5.777 1.912 5.168 1.00 98.62 111 PHE A C 1
ATOM 937 O O . PHE A 1 111 ? -6.671 1.755 6.005 1.00 98.62 111 PHE A O 1
ATOM 944 N N . ALA A 1 112 ? -5.358 0.920 4.377 1.00 98.38 112 ALA A N 1
ATOM 945 C CA . ALA A 1 112 ? -5.881 -0.439 4.455 1.00 98.38 112 ALA A CA 1
ATOM 946 C C . ALA A 1 112 ? -5.548 -1.101 5.801 1.00 98.38 112 ALA A C 1
ATOM 948 O O . ALA A 1 112 ? -6.430 -1.708 6.406 1.00 98.38 112 ALA A O 1
ATOM 949 N N . GLY A 1 113 ? -4.316 -0.942 6.293 1.00 98.44 113 GLY A N 1
ATOM 950 C CA . GLY A 1 113 ? -3.862 -1.457 7.586 1.00 98.44 113 GLY A CA 1
ATOM 951 C C . GLY A 1 113 ? -4.669 -0.887 8.750 1.00 98.44 113 GLY A C 1
ATOM 952 O O . GLY A 1 113 ? -5.255 -1.653 9.515 1.00 98.44 113 GLY A O 1
ATOM 953 N N . LEU A 1 114 ? -4.812 0.442 8.815 1.00 98.69 114 LEU A N 1
ATOM 954 C CA . LEU A 1 114 ? -5.647 1.130 9.809 1.00 98.69 114 LEU A CA 1
ATOM 955 C C . LEU A 1 114 ? -7.075 0.569 9.823 1.00 98.69 114 LEU A C 1
ATOM 957 O O . LEU A 1 114 ? -7.622 0.234 10.877 1.00 98.69 114 LEU A O 1
ATOM 961 N N . ASN A 1 115 ? -7.669 0.409 8.639 1.00 98.56 115 ASN A N 1
ATOM 962 C CA . ASN A 1 115 ? -9.010 -0.136 8.492 1.00 98.56 115 ASN A CA 1
ATOM 963 C C . ASN A 1 115 ? -9.106 -1.588 8.967 1.00 98.56 115 ASN A C 1
ATOM 965 O O . ASN A 1 115 ? -9.970 -1.911 9.786 1.00 98.56 115 ASN A O 1
ATOM 969 N N . ILE A 1 116 ? -8.238 -2.470 8.476 1.00 98.44 116 ILE A N 1
ATOM 970 C CA . ILE A 1 116 ? -8.260 -3.894 8.827 1.00 98.44 116 ILE A CA 1
ATOM 971 C C . ILE A 1 116 ? -8.070 -4.057 10.336 1.00 98.44 116 ILE A C 1
ATOM 973 O O . ILE A 1 116 ? -8.891 -4.711 10.986 1.00 98.44 116 ILE A O 1
ATOM 977 N N . THR A 1 117 ? -7.061 -3.406 10.914 1.00 98.50 117 THR A N 1
ATOM 978 C CA . THR A 1 117 ? -6.761 -3.504 12.345 1.00 98.50 117 THR A CA 1
ATOM 979 C C . THR A 1 117 ? -7.898 -2.953 13.201 1.00 98.50 117 THR A C 1
ATOM 981 O O . THR A 1 117 ? -8.284 -3.587 14.189 1.00 98.50 117 THR A O 1
ATOM 984 N N . TYR A 1 118 ? -8.514 -1.832 12.812 1.00 98.62 118 TYR A N 1
ATOM 985 C CA . TYR A 1 118 ? -9.686 -1.302 13.513 1.00 98.62 118 TYR A CA 1
ATOM 986 C C . TYR A 1 118 ? -10.850 -2.300 13.514 1.00 98.62 118 TYR A C 1
ATOM 988 O O . TYR A 1 118 ? -11.430 -2.588 14.562 1.00 98.62 118 TYR A O 1
ATOM 996 N N . HIS A 1 119 ? -11.196 -2.857 12.352 1.00 98.12 119 HIS A N 1
ATOM 997 C CA . HIS A 1 119 ? -12.347 -3.753 12.229 1.00 98.12 119 HIS A CA 1
ATOM 998 C C . HIS A 1 119 ? -12.120 -5.083 12.956 1.00 98.12 119 HIS A C 1
ATOM 1000 O O . HIS A 1 119 ? -13.024 -5.568 13.645 1.00 98.12 119 HIS A O 1
ATOM 1006 N N . VAL A 1 120 ? -10.916 -5.652 12.849 1.00 98.44 120 VAL A N 1
ATOM 1007 C CA . VAL A 1 120 ? -10.540 -6.883 13.555 1.00 98.44 120 VAL A CA 1
ATOM 1008 C C . VAL A 1 120 ? -10.554 -6.653 15.064 1.00 98.44 120 VAL A C 1
ATOM 1010 O O . VAL A 1 120 ? -11.249 -7.370 15.785 1.00 98.44 120 VAL A O 1
ATOM 1013 N N . SER A 1 121 ? -9.874 -5.614 15.553 1.00 98.38 121 SER A N 1
ATOM 1014 C CA . SER A 1 121 ? -9.836 -5.309 16.988 1.00 98.38 121 SER A CA 1
ATOM 1015 C C . SER A 1 121 ? -11.222 -4.975 17.549 1.00 98.38 121 SER A C 1
ATOM 1017 O O . SER A 1 121 ? -11.544 -5.397 18.656 1.00 98.38 121 SER A O 1
ATOM 1019 N N . ASN A 1 122 ? -12.088 -4.286 16.799 1.00 97.94 122 ASN A N 1
ATOM 1020 C CA . ASN A 1 122 ? -13.442 -3.962 17.265 1.00 97.94 122 ASN A CA 1
ATOM 1021 C C . ASN A 1 122 ? -14.329 -5.207 17.334 1.00 97.94 122 ASN A C 1
ATOM 1023 O O . ASN A 1 122 ? -15.192 -5.300 18.206 1.00 97.94 122 ASN A O 1
ATOM 1027 N N . LYS A 1 123 ? -14.094 -6.197 16.466 1.00 98.00 123 LYS A N 1
ATOM 1028 C CA . LYS A 1 123 ? -14.758 -7.501 16.561 1.00 98.00 123 LYS A CA 1
ATOM 1029 C C . LYS A 1 123 ? -14.299 -8.293 17.791 1.00 98.00 123 LYS A C 1
ATOM 1031 O O . LYS A 1 123 ? -15.117 -8.989 18.387 1.00 98.00 123 LYS A O 1
ATOM 1036 N N . LEU A 1 124 ? -13.027 -8.165 18.174 1.00 97.88 124 LEU A N 1
ATOM 1037 C CA . LEU A 1 124 ? -12.442 -8.848 19.332 1.00 97.88 124 LEU A CA 1
ATOM 1038 C C . LEU A 1 124 ? -12.847 -8.198 20.662 1.00 97.88 124 LEU A C 1
ATOM 1040 O O . LEU A 1 124 ? -13.395 -8.865 21.535 1.00 97.88 124 LEU A O 1
ATOM 1044 N N . PHE A 1 125 ? -12.613 -6.894 20.808 1.00 96.62 125 PHE A N 1
ATOM 1045 C CA . PHE A 1 125 ? -12.781 -6.182 22.079 1.00 96.62 125 PHE A CA 1
ATOM 1046 C C . PHE A 1 125 ? -14.162 -5.553 22.257 1.00 96.62 125 PHE A C 1
ATOM 1048 O O . PHE A 1 125 ? -14.529 -5.189 23.371 1.00 96.62 125 PHE A O 1
ATOM 1055 N N . LYS A 1 126 ? -14.930 -5.388 21.168 1.00 96.88 126 LYS A N 1
ATOM 1056 C CA . LYS A 1 126 ? -16.220 -4.670 21.155 1.00 96.88 126 LYS A CA 1
ATOM 1057 C C . LYS A 1 126 ? -16.124 -3.238 21.708 1.00 96.88 126 LYS A C 1
ATOM 1059 O O . LYS A 1 126 ? -17.122 -2.674 22.151 1.00 96.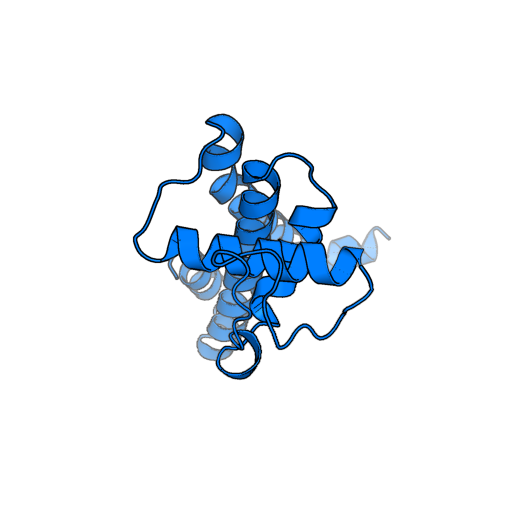88 126 LYS A O 1
ATOM 1064 N N . ASN A 1 127 ? -14.933 -2.638 21.661 1.00 97.56 127 ASN A N 1
ATOM 1065 C CA . ASN A 1 127 ? -14.646 -1.304 22.174 1.00 97.56 127 ASN A CA 1
ATOM 1066 C C . ASN A 1 127 ? -14.006 -0.442 21.082 1.00 97.56 127 ASN A C 1
ATOM 1068 O O . ASN A 1 127 ? -12.830 -0.584 20.766 1.00 97.56 127 ASN A O 1
ATOM 1072 N N . LYS A 1 128 ? -14.781 0.510 20.554 1.00 96.19 128 LYS A N 1
ATOM 1073 C CA . LYS A 1 128 ? -14.365 1.371 19.437 1.00 96.19 128 LYS A CA 1
ATOM 1074 C C . LYS A 1 128 ? -13.155 2.250 19.753 1.00 96.19 128 LYS A C 1
ATOM 1076 O O . LYS A 1 128 ? -12.376 2.523 18.846 1.00 96.19 128 LYS A O 1
ATOM 1081 N N . VAL A 1 129 ? -13.017 2.713 20.997 1.00 97.12 129 VAL A N 1
ATOM 1082 C CA . VAL A 1 129 ? -11.895 3.573 21.406 1.00 97.12 129 VAL A CA 1
ATOM 1083 C C . VAL A 1 129 ? -10.622 2.740 21.474 1.00 97.12 129 VAL A C 1
ATOM 1085 O O . VAL A 1 129 ? -9.625 3.103 20.858 1.00 97.12 129 VAL A O 1
A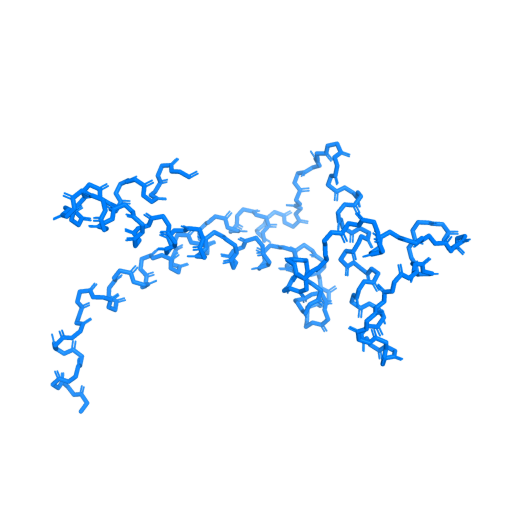TOM 1088 N N . GLN A 1 130 ? -10.683 1.585 22.141 1.00 97.88 130 GLN A N 1
ATOM 1089 C CA . GLN A 1 130 ? -9.565 0.643 22.190 1.00 97.88 130 GLN A CA 1
ATOM 1090 C C . GLN A 1 130 ? -9.125 0.243 20.779 1.00 97.88 130 GLN A C 1
ATOM 1092 O O . GLN A 1 130 ? -7.944 0.317 20.468 1.00 97.88 130 GLN A O 1
ATOM 1097 N N . SER A 1 131 ? -10.073 -0.084 19.900 1.00 98.31 131 SER A N 1
ATOM 1098 C CA . SER A 1 131 ? -9.802 -0.454 18.509 1.00 98.31 131 SER A CA 1
ATOM 1099 C C . SER A 1 131 ? -9.165 0.644 17.676 1.00 98.31 131 SER A C 1
ATOM 1101 O O . SER A 1 131 ? -8.314 0.359 16.838 1.00 98.31 131 SER A O 1
ATOM 1103 N N . PHE A 1 132 ? -9.561 1.898 17.898 1.00 98.25 132 PHE A N 1
ATOM 1104 C CA . PHE A 1 132 ? -8.934 3.042 17.247 1.00 98.25 132 PHE A CA 1
ATOM 1105 C C . PHE A 1 132 ? -7.455 3.154 17.632 1.00 98.25 132 PHE A C 1
ATOM 1107 O O . PHE A 1 132 ? -6.603 3.252 16.755 1.00 98.25 132 PHE A O 1
ATOM 1114 N N . PHE A 1 133 ? -7.139 3.063 18.926 1.00 98.19 133 PHE A N 1
ATOM 1115 C CA . PHE A 1 133 ? -5.747 3.095 19.380 1.00 98.19 133 PHE A CA 1
ATOM 1116 C C . PHE A 1 133 ? -4.961 1.851 18.958 1.00 98.19 133 PHE A C 1
ATOM 1118 O O . PHE A 1 133 ? -3.798 1.976 18.593 1.00 98.19 133 PHE A O 1
ATOM 1125 N N . THR A 1 134 ? -5.584 0.667 18.934 1.00 98.19 134 THR A N 1
ATOM 1126 C CA . THR A 1 134 ? -4.951 -0.542 18.383 1.00 98.19 134 THR A CA 1
ATOM 1127 C C . THR A 1 134 ? -4.584 -0.353 16.914 1.00 98.19 134 THR A C 1
ATOM 1129 O O . THR A 1 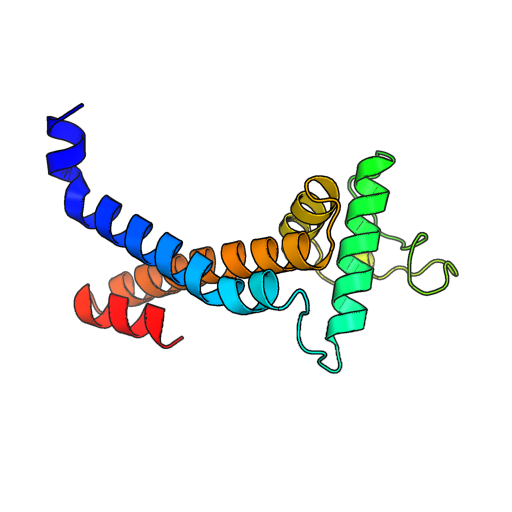134 ? -3.477 -0.704 16.529 1.00 98.19 134 THR A O 1
ATOM 1132 N N . ALA A 1 135 ? -5.475 0.231 16.106 1.00 98.31 135 ALA A N 1
ATOM 1133 C CA . ALA A 1 135 ? -5.187 0.528 14.706 1.00 98.31 135 ALA A CA 1
ATOM 1134 C C . ALA A 1 135 ? -4.049 1.539 14.536 1.00 98.31 135 ALA A C 1
ATOM 1136 O O . ALA A 1 135 ? -3.251 1.382 13.629 1.00 98.31 135 ALA A O 1
ATOM 1137 N N . LEU A 1 136 ? -3.968 2.553 15.400 1.00 97.19 136 LEU A N 1
ATOM 1138 C CA . LEU A 1 136 ? -2.939 3.592 15.311 1.00 97.19 136 LEU A CA 1
ATOM 1139 C C . LEU A 1 136 ? -1.532 3.096 15.688 1.00 97.19 136 LEU A C 1
ATOM 1141 O O . LEU A 1 136 ? -0.550 3.653 15.209 1.00 97.19 136 LEU A O 1
ATOM 1145 N N . ILE A 1 137 ? -1.441 2.115 16.590 1.00 96.19 137 ILE A N 1
ATOM 1146 C CA . ILE A 1 137 ? -0.167 1.622 17.140 1.00 96.19 137 ILE A CA 1
ATOM 1147 C C . ILE A 1 137 ? 0.416 0.465 16.315 1.00 96.19 137 ILE A C 1
ATOM 1149 O O . ILE A 1 137 ? 1.633 0.299 16.304 1.00 96.19 137 ILE A O 1
ATOM 1153 N N . TYR A 1 138 ? -0.439 -0.347 15.690 1.00 93.38 138 TYR A N 1
ATOM 1154 C CA . TYR A 1 138 ? -0.039 -1.491 14.865 1.00 93.38 138 TYR A CA 1
ATOM 1155 C C . TYR A 1 138 ? 0.503 -1.048 13.505 1.00 93.38 138 TYR A C 1
ATOM 1157 O O . TYR A 1 138 ? 1.595 -1.533 13.138 1.00 93.38 138 TYR A O 1
#

Organism: NCBI:txid2840838

pLDDT: mean 94.66, std 5.91, range [65.75, 98.69]